Protein AF-A0AAN7SS63-F1 (afdb_monomer)

Solvent-accessible surface area (backbone atoms only — not comparable to full-atom values): 7315 Å² total; per-residue (Å²): 135,86,82,78,79,81,70,85,74,80,72,80,84,74,57,48,50,42,65,59,49,46,47,51,35,61,77,68,64,51,52,75,64,57,50,50,50,54,41,48,57,35,40,77,72,73,43,78,37,62,64,58,68,66,57,26,51,50,47,52,50,62,71,63,58,70,73,81,76,85,71,82,78,80,76,57,66,70,62,54,58,73,67,54,73,82,81,77,79,76,72,84,77,84,74,85,76,79,89,79,87,75,84,88,81,90,83,135

Structure (mmCIF, N/CA/C/O backbone):
data_AF-A0AAN7SS63-F1
#
_entry.id   AF-A0AAN7SS63-F1
#
loop_
_atom_site.group_PDB
_atom_site.id
_atom_site.type_symbol
_atom_site.label_atom_id
_atom_site.label_alt_id
_atom_site.label_comp_id
_atom_site.label_asym_id
_atom_site.label_entity_id
_atom_site.label_seq_id
_atom_site.pdbx_PDB_ins_code
_atom_site.Cartn_x
_atom_site.Cartn_y
_atom_site.Cartn_z
_atom_site.occupancy
_atom_site.B_iso_or_equiv
_atom_site.auth_seq_id
_atom_site.auth_comp_id
_atom_site.auth_asym_id
_atom_site.auth_atom_id
_atom_site.pdbx_PDB_model_num
ATOM 1 N N . MET A 1 1 ? 29.088 -20.746 -35.790 1.00 50.94 1 MET A N 1
ATOM 2 C CA . MET A 1 1 ? 28.156 -21.221 -34.744 1.00 50.94 1 MET A CA 1
ATOM 3 C C . MET A 1 1 ? 27.042 -20.190 -34.637 1.00 50.94 1 MET A C 1
ATOM 5 O O . MET A 1 1 ? 27.351 -19.033 -34.390 1.00 50.94 1 MET A O 1
ATOM 9 N N . LYS A 1 2 ? 25.792 -20.546 -34.963 1.00 48.84 2 LYS A N 1
ATOM 10 C CA . LYS A 1 2 ? 24.652 -19.618 -34.867 1.00 48.84 2 LYS A CA 1
ATOM 11 C C . LYS A 1 2 ? 24.178 -19.605 -33.415 1.00 48.84 2 LYS A C 1
ATOM 13 O O . LYS A 1 2 ? 23.765 -20.643 -32.911 1.00 48.84 2 LYS A O 1
ATOM 18 N N . LEU A 1 3 ? 24.290 -18.455 -32.758 1.00 58.59 3 LEU A N 1
ATOM 19 C CA . LEU A 1 3 ? 23.741 -18.226 -31.428 1.00 58.59 3 LEU A CA 1
ATOM 20 C C . LEU A 1 3 ? 22.231 -18.022 -31.598 1.00 58.59 3 LEU A C 1
ATOM 22 O O . LEU A 1 3 ? 21.792 -16.995 -32.113 1.00 58.59 3 LEU A O 1
ATOM 26 N N . VAL A 1 4 ? 21.451 -19.050 -31.276 1.00 57.28 4 VAL A N 1
ATOM 27 C CA . VAL A 1 4 ? 19.991 -18.962 -31.260 1.00 57.28 4 VAL A CA 1
ATOM 28 C C . VAL A 1 4 ? 19.591 -18.118 -30.053 1.00 57.28 4 VAL A C 1
ATOM 30 O O . VAL A 1 4 ? 19.876 -18.458 -28.909 1.00 57.28 4 VAL A O 1
ATOM 33 N N . HIS A 1 5 ? 19.005 -16.953 -30.312 1.00 52.97 5 HIS A N 1
ATOM 34 C CA . HIS A 1 5 ? 18.304 -16.204 -29.283 1.00 52.97 5 HIS A CA 1
ATOM 35 C C . HIS A 1 5 ? 16.976 -16.917 -29.064 1.00 52.97 5 HIS A C 1
ATOM 37 O O . HIS A 1 5 ? 16.039 -16.726 -29.842 1.00 52.97 5 HIS A O 1
ATOM 43 N N . ASP A 1 6 ? 16.919 -17.771 -28.044 1.00 54.38 6 ASP A N 1
ATOM 44 C CA . ASP A 1 6 ? 15.674 -18.403 -27.632 1.00 54.38 6 ASP A CA 1
ATOM 45 C C . ASP A 1 6 ? 14.709 -17.317 -27.152 1.00 54.38 6 ASP A C 1
ATOM 47 O O . ASP A 1 6 ? 14.832 -16.729 -26.078 1.00 54.38 6 ASP A O 1
ATOM 51 N N . THR A 1 7 ? 13.809 -16.993 -28.076 1.00 54.94 7 THR A N 1
ATOM 52 C CA . THR A 1 7 ? 12.453 -16.482 -27.917 1.00 54.94 7 THR A CA 1
ATOM 53 C C . THR A 1 7 ? 12.124 -15.925 -26.538 1.00 54.94 7 THR A C 1
ATOM 55 O O . THR A 1 7 ? 11.784 -16.649 -25.603 1.00 54.94 7 THR A O 1
ATOM 58 N N . SER A 1 8 ? 12.129 -14.594 -26.492 1.00 58.44 8 SER A N 1
ATOM 59 C CA . SER A 1 8 ? 11.350 -13.746 -25.595 1.00 58.44 8 SER A CA 1
ATOM 60 C C . SER A 1 8 ? 9.971 -14.356 -25.304 1.00 58.44 8 SER A C 1
ATOM 62 O O . SER A 1 8 ? 9.005 -14.147 -26.038 1.00 58.44 8 SER A O 1
ATOM 64 N N . SER A 1 9 ? 9.864 -15.110 -24.210 1.00 57.66 9 SER A N 1
ATOM 65 C CA . SER A 1 9 ? 8.584 -15.307 -23.545 1.00 57.66 9 SER A CA 1
ATOM 66 C C . SER A 1 9 ? 8.237 -13.953 -22.945 1.00 57.66 9 SER A C 1
ATOM 68 O O . SER A 1 9 ? 8.734 -13.601 -21.875 1.00 57.66 9 SER A O 1
ATOM 70 N N . SER A 1 10 ? 7.438 -13.166 -23.668 1.00 60.69 10 SER A N 1
ATOM 71 C CA . SER A 1 10 ? 6.823 -11.934 -23.172 1.00 60.69 10 SER A CA 1
ATOM 72 C C . SER A 1 10 ? 5.938 -12.293 -21.977 1.00 60.69 10 SER A C 1
AT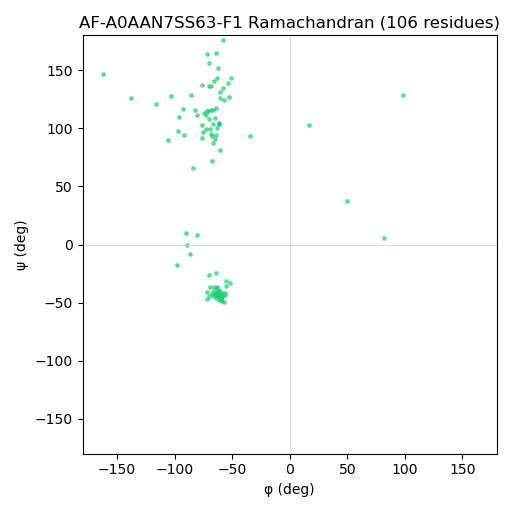OM 74 O O . SER A 1 10 ? 4.738 -12.535 -22.097 1.00 60.69 10 SER A O 1
ATOM 76 N N . ALA A 1 11 ? 6.555 -12.437 -20.805 1.00 67.00 11 ALA A N 1
ATOM 77 C CA . ALA A 1 11 ? 5.847 -12.674 -19.569 1.00 67.00 11 ALA A CA 1
ATOM 78 C C . ALA A 1 11 ? 5.011 -11.423 -19.316 1.00 67.00 11 ALA A C 1
ATOM 80 O O . ALA A 1 11 ? 5.546 -10.352 -19.029 1.00 67.00 11 ALA A O 1
ATOM 81 N N . VAL A 1 12 ? 3.694 -11.547 -19.479 1.00 78.81 12 VAL A N 1
ATOM 82 C CA . VAL A 1 12 ? 2.761 -10.458 -19.205 1.00 78.81 12 VAL A CA 1
ATOM 83 C C . VAL A 1 12 ? 2.888 -10.112 -17.729 1.00 78.81 12 VAL A C 1
ATOM 85 O O . VAL A 1 12 ? 2.422 -10.841 -16.850 1.00 78.81 12 VAL A O 1
ATOM 88 N N . ILE A 1 13 ? 3.549 -8.994 -17.459 1.00 81.19 13 ILE A N 1
ATOM 89 C CA . ILE A 1 13 ? 3.752 -8.498 -16.110 1.00 81.19 13 ILE A CA 1
ATOM 90 C C . ILE A 1 13 ? 2.391 -8.022 -15.588 1.00 81.19 13 ILE A C 1
ATOM 92 O O . ILE A 1 13 ? 1.872 -6.999 -16.029 1.00 81.19 13 ILE A O 1
ATOM 96 N N . ARG A 1 14 ? 1.797 -8.772 -14.652 1.00 88.56 14 ARG A N 1
ATOM 97 C CA . ARG A 1 14 ? 0.529 -8.407 -14.003 1.00 88.56 14 ARG A CA 1
ATOM 98 C C . ARG A 1 14 ? 0.811 -7.637 -12.710 1.00 88.56 14 ARG A C 1
ATOM 100 O O . ARG A 1 14 ? 1.388 -8.220 -11.791 1.00 88.56 14 ARG A O 1
ATOM 107 N N . PRO A 1 15 ? 0.403 -6.360 -12.602 1.00 92.88 15 PRO A N 1
ATOM 108 C CA . PRO A 1 15 ? 0.546 -5.610 -11.363 1.00 92.88 15 PRO A CA 1
ATOM 109 C C . PRO A 1 15 ? -0.264 -6.231 -10.220 1.00 92.88 15 PRO A C 1
ATOM 111 O O . PRO A 1 15 ? -1.310 -6.852 -10.427 1.00 92.88 15 PRO A O 1
ATOM 114 N N . TYR A 1 16 ? 0.205 -6.023 -8.995 1.00 94.81 16 TYR A N 1
ATOM 115 C CA . TYR A 1 16 ? -0.509 -6.414 -7.790 1.00 94.81 16 TYR A 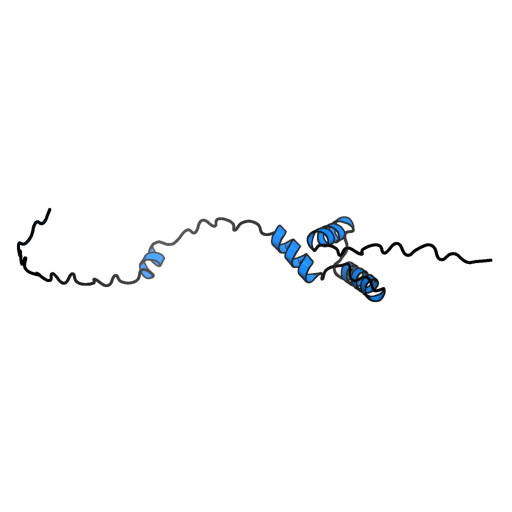CA 1
ATOM 116 C C . TYR A 1 16 ? -1.748 -5.540 -7.588 1.00 94.81 16 TYR A C 1
ATOM 118 O O . TYR A 1 16 ? -1.684 -4.313 -7.692 1.00 94.81 16 TYR A O 1
ATOM 126 N N . SER A 1 17 ? -2.867 -6.170 -7.216 1.00 95.69 17 SER A N 1
ATOM 127 C CA . SER A 1 17 ? -4.006 -5.430 -6.671 1.00 95.69 17 SER A CA 1
ATOM 128 C C . SER A 1 17 ? -3.663 -4.893 -5.272 1.00 95.69 17 SER A C 1
ATOM 130 O O . SER A 1 17 ? -2.799 -5.464 -4.592 1.00 95.69 17 SER A O 1
ATOM 132 N N . PRO A 1 18 ? -4.328 -3.824 -4.804 1.00 95.19 18 PRO A N 1
ATOM 133 C CA . PRO A 1 18 ? -4.107 -3.281 -3.463 1.00 95.19 18 PRO A CA 1
ATOM 134 C C . PRO A 1 18 ? -4.300 -4.314 -2.347 1.00 95.19 18 PRO A C 1
ATOM 136 O O . PRO A 1 18 ? -3.556 -4.305 -1.370 1.00 95.19 18 PRO A O 1
ATOM 139 N N . GLU A 1 19 ? -5.255 -5.232 -2.504 1.00 94.31 19 GLU A N 1
ATOM 140 C CA . GLU A 1 19 ? -5.552 -6.299 -1.544 1.00 94.31 19 GLU A CA 1
ATOM 141 C C . GLU A 1 19 ? -4.443 -7.352 -1.518 1.00 94.31 19 GLU A C 1
ATOM 143 O O . GLU A 1 19 ? -3.996 -7.747 -0.442 1.00 94.31 19 GLU A O 1
ATOM 148 N N . LYS A 1 20 ? -3.948 -7.769 -2.693 1.00 94.94 20 LYS A N 1
ATOM 149 C CA . LYS A 1 20 ? -2.820 -8.708 -2.780 1.00 94.94 20 LYS A CA 1
ATOM 150 C C . LYS A 1 20 ? -1.534 -8.094 -2.234 1.00 94.94 20 LYS A C 1
ATOM 152 O O . LYS A 1 20 ? -0.785 -8.765 -1.535 1.00 94.94 20 LYS A O 1
ATOM 157 N N . ALA A 1 21 ? -1.292 -6.816 -2.520 1.00 95.62 21 ALA A N 1
ATOM 158 C CA . ALA A 1 21 ? -0.153 -6.091 -1.970 1.00 95.62 21 ALA A CA 1
ATOM 159 C C . ALA A 1 21 ? -0.262 -5.917 -0.445 1.00 95.62 21 ALA A C 1
ATOM 161 O O . ALA A 1 21 ? 0.747 -6.021 0.246 1.00 95.62 21 ALA A O 1
ATOM 162 N N . LEU A 1 22 ? -1.471 -5.700 0.090 1.00 95.12 22 LEU A N 1
ATOM 163 C CA . LEU A 1 22 ? -1.705 -5.689 1.535 1.00 95.12 22 LEU A CA 1
ATOM 164 C C . LEU A 1 22 ? -1.384 -7.051 2.164 1.00 95.12 22 LEU A C 1
ATOM 166 O O . LEU A 1 22 ? -0.727 -7.081 3.200 1.00 95.12 22 LEU A O 1
ATOM 170 N N . GLY A 1 23 ? -1.816 -8.149 1.533 1.00 95.31 23 GLY A N 1
ATOM 171 C CA . GLY A 1 23 ? -1.480 -9.512 1.958 1.00 95.31 23 GLY A CA 1
ATOM 172 C C . GLY A 1 23 ? 0.029 -9.731 2.008 1.00 95.31 23 GLY A C 1
ATOM 173 O O . GLY A 1 23 ? 0.557 -10.079 3.054 1.00 95.31 23 GLY A O 1
ATOM 174 N N . LEU A 1 24 ? 0.737 -9.362 0.937 1.00 95.00 24 LEU A N 1
ATOM 175 C CA . LEU A 1 24 ? 2.196 -9.461 0.863 1.00 95.00 24 LEU A CA 1
ATOM 176 C C . LEU A 1 24 ? 2.907 -8.710 2.004 1.00 95.00 24 LEU A C 1
ATOM 178 O O . LEU A 1 24 ? 3.852 -9.229 2.590 1.00 95.00 24 LEU A O 1
ATOM 182 N N . ILE A 1 25 ? 2.452 -7.494 2.334 1.00 96.00 25 ILE A N 1
ATOM 183 C CA . ILE A 1 25 ? 2.999 -6.708 3.453 1.00 96.00 25 ILE A CA 1
ATOM 184 C C . ILE A 1 25 ? 2.792 -7.432 4.788 1.00 96.00 25 ILE A C 1
ATOM 186 O O . ILE A 1 25 ? 3.682 -7.403 5.635 1.00 96.00 25 ILE A O 1
ATOM 190 N N . VAL A 1 26 ? 1.635 -8.067 4.986 1.00 95.06 26 VAL A N 1
ATOM 191 C CA . VAL A 1 26 ? 1.313 -8.803 6.217 1.00 95.06 26 VAL A CA 1
ATOM 192 C C . VAL A 1 26 ? 2.123 -10.097 6.314 1.00 95.06 26 VAL A C 1
ATOM 194 O O . VAL A 1 26 ? 2.731 -10.342 7.355 1.00 95.06 26 VAL A O 1
ATOM 197 N N . ASP A 1 27 ? 2.180 -10.876 5.234 1.00 96.94 27 ASP A N 1
ATOM 198 C CA . ASP A 1 27 ? 2.865 -12.172 5.179 1.00 96.94 27 ASP A CA 1
ATOM 199 C C . ASP A 1 27 ? 4.371 -12.021 5.418 1.00 96.94 27 ASP A C 1
ATOM 201 O O . ASP A 1 27 ? 4.970 -12.769 6.191 1.00 96.94 27 ASP A O 1
ATOM 205 N N . LEU A 1 28 ? 4.974 -11.004 4.798 1.00 96.12 28 LEU A N 1
ATOM 206 C CA . LEU A 1 28 ? 6.401 -10.704 4.921 1.00 96.12 28 LEU A CA 1
ATOM 207 C C . LEU A 1 28 ? 6.726 -9.761 6.089 1.00 96.12 28 LEU A C 1
ATOM 209 O O . LEU A 1 28 ? 7.892 -9.438 6.298 1.00 96.12 28 LEU A O 1
ATOM 213 N N . LYS A 1 29 ? 5.713 -9.309 6.843 1.00 96.12 29 LYS A N 1
ATOM 214 C CA . LYS A 1 29 ? 5.833 -8.331 7.942 1.00 96.12 29 LYS A CA 1
ATOM 215 C C . LYS A 1 29 ? 6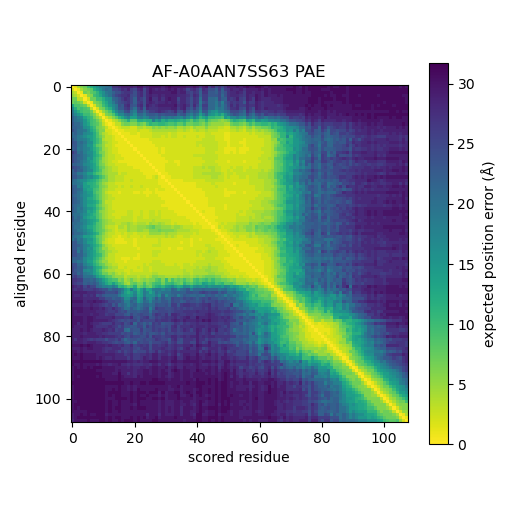.620 -7.073 7.553 1.00 96.12 29 LYS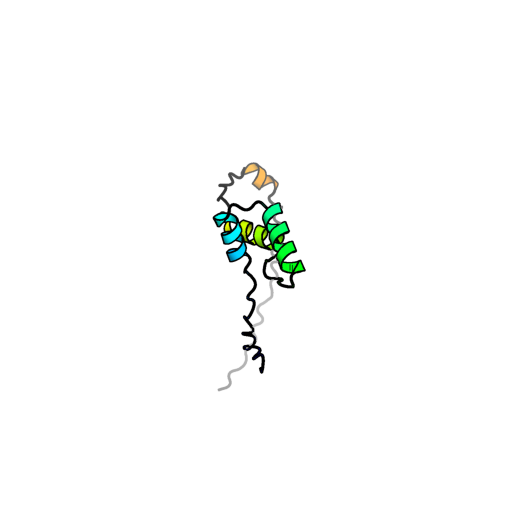 A C 1
ATOM 217 O O . LYS A 1 29 ? 7.359 -6.522 8.366 1.00 96.12 29 LYS A O 1
ATOM 222 N N . LEU A 1 30 ? 6.435 -6.611 6.318 1.00 95.00 30 LEU A N 1
ATOM 223 C CA . LEU A 1 30 ? 7.135 -5.442 5.797 1.00 95.00 30 LEU A CA 1
ATOM 224 C C . LEU A 1 30 ? 6.662 -4.174 6.505 1.00 95.00 30 LEU A C 1
ATOM 226 O O . LEU A 1 30 ? 5.462 -3.916 6.662 1.00 95.00 30 LEU A O 1
ATOM 230 N N . THR A 1 31 ? 7.612 -3.324 6.859 1.00 95.62 31 THR A N 1
ATOM 231 C CA . THR A 1 31 ? 7.339 -1.936 7.215 1.00 95.62 31 THR A CA 1
ATOM 232 C C . THR A 1 31 ? 6.954 -1.129 5.970 1.00 95.62 31 THR A C 1
ATOM 234 O O . THR A 1 31 ? 7.179 -1.517 4.817 1.00 95.62 31 THR A O 1
ATOM 237 N N . LYS A 1 32 ? 6.366 0.051 6.192 1.00 94.56 32 LYS A N 1
ATOM 238 C CA . LYS A 1 32 ? 6.012 0.987 5.114 1.00 94.56 32 LYS A CA 1
ATOM 239 C C . LYS A 1 32 ? 7.232 1.360 4.259 1.00 94.56 32 LYS A C 1
ATOM 241 O O . LYS A 1 32 ? 7.110 1.452 3.040 1.00 94.56 32 LYS A O 1
ATOM 246 N N . GLU A 1 33 ? 8.376 1.599 4.890 1.00 97.06 33 GLU A N 1
ATOM 247 C CA . GLU A 1 33 ? 9.603 2.058 4.229 1.00 97.06 33 GLU A CA 1
ATOM 248 C C . GLU A 1 33 ? 10.244 0.957 3.383 1.00 97.06 33 GLU A C 1
ATOM 250 O O . GLU A 1 33 ? 10.627 1.205 2.236 1.00 97.06 33 GLU A O 1
ATOM 255 N N . GLU A 1 34 ? 10.268 -0.277 3.889 1.00 96.75 34 GLU A N 1
ATOM 256 C CA . GLU A 1 34 ? 10.751 -1.445 3.143 1.00 96.75 34 GLU A CA 1
ATOM 257 C C . GLU A 1 34 ? 9.889 -1.703 1.905 1.00 96.75 34 GLU A C 1
ATOM 259 O O . GLU A 1 34 ? 10.414 -1.894 0.806 1.00 96.75 34 GLU A O 1
ATOM 264 N N . TYR A 1 35 ? 8.561 -1.614 2.042 1.00 96.88 35 TYR A N 1
ATOM 265 C CA . TYR A 1 35 ? 7.654 -1.742 0.903 1.00 96.88 35 TYR A CA 1
ATOM 266 C C . TYR A 1 35 ? 7.899 -0.661 -0.162 1.00 96.88 35 TYR A C 1
ATOM 268 O O . TYR A 1 35 ? 7.927 -0.951 -1.361 1.00 96.88 35 TYR A O 1
ATOM 276 N N . ILE A 1 36 ? 8.093 0.594 0.258 1.00 96.69 36 ILE A N 1
ATOM 277 C CA . ILE A 1 36 ? 8.380 1.709 -0.657 1.00 96.69 36 ILE A CA 1
ATOM 278 C C . ILE A 1 36 ? 9.719 1.493 -1.368 1.00 96.69 36 ILE A C 1
ATOM 280 O O . ILE A 1 36 ? 9.794 1.680 -2.584 1.00 96.69 36 ILE A O 1
ATOM 284 N N . THR A 1 37 ? 10.743 1.054 -0.638 1.00 97.00 37 THR A N 1
ATOM 285 C CA . THR A 1 37 ? 12.070 0.746 -1.189 1.00 97.00 37 THR A CA 1
ATOM 286 C C . THR A 1 37 ? 11.987 -0.371 -2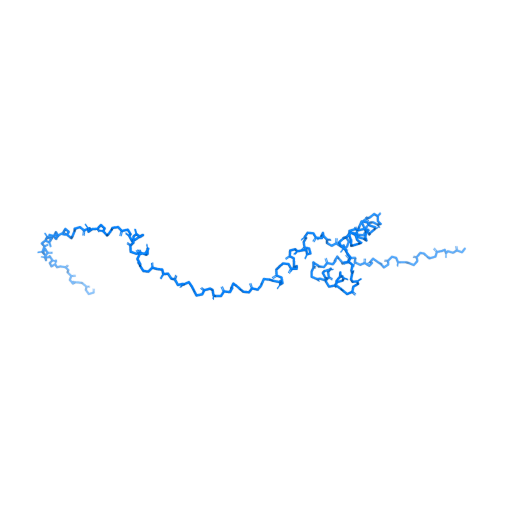.227 1.00 97.00 37 THR A C 1
ATOM 288 O O . THR A 1 37 ? 12.476 -0.212 -3.346 1.00 97.00 37 THR A O 1
ATOM 291 N N . MET A 1 38 ? 11.284 -1.464 -1.912 1.00 95.31 38 MET A N 1
ATOM 292 C CA . MET A 1 38 ? 11.044 -2.573 -2.840 1.00 95.31 38 MET A CA 1
ATOM 293 C C . MET A 1 38 ? 10.311 -2.105 -4.105 1.00 95.31 38 MET A C 1
ATOM 295 O O . MET A 1 38 ? 10.715 -2.433 -5.225 1.00 95.31 38 MET A O 1
ATOM 299 N N . LYS A 1 39 ? 9.262 -1.289 -3.946 1.00 96.12 39 LYS A N 1
ATOM 300 C CA . LYS A 1 39 ? 8.525 -0.701 -5.069 1.00 96.12 39 LYS A CA 1
ATOM 301 C C . LYS A 1 39 ? 9.423 0.168 -5.949 1.00 96.12 39 LYS A C 1
ATOM 303 O O . LYS A 1 39 ? 9.346 0.067 -7.174 1.00 96.12 39 LYS A O 1
ATOM 308 N N . LEU A 1 40 ? 10.242 1.029 -5.347 1.00 96.31 40 LEU A N 1
ATOM 309 C CA . LEU A 1 40 ? 11.152 1.905 -6.083 1.00 96.31 40 LEU A CA 1
ATOM 310 C C . LEU A 1 40 ? 12.201 1.086 -6.841 1.00 96.31 40 LEU A C 1
ATOM 312 O O . LEU A 1 40 ? 12.434 1.341 -8.020 1.00 96.31 40 LEU A O 1
ATOM 316 N N . GLY A 1 41 ? 12.756 0.049 -6.209 1.00 96.12 41 GLY A N 1
ATOM 317 C CA . GLY A 1 41 ? 13.683 -0.883 -6.850 1.00 96.12 41 GLY A CA 1
ATOM 318 C C . GLY A 1 41 ? 13.079 -1.583 -8.071 1.00 96.12 41 GLY A C 1
ATOM 319 O O . GLY A 1 41 ? 13.738 -1.684 -9.105 1.00 96.12 41 GLY A O 1
ATOM 320 N N . ALA A 1 42 ? 11.815 -2.007 -7.989 1.00 93.81 42 ALA A N 1
ATOM 321 C CA . ALA A 1 42 ? 11.100 -2.592 -9.124 1.00 93.81 42 ALA A CA 1
ATOM 322 C C . ALA A 1 42 ? 10.847 -1.559 -10.237 1.00 93.81 42 ALA A C 1
ATOM 324 O O . ALA A 1 42 ? 11.127 -1.825 -11.408 1.00 93.81 42 ALA A O 1
ATOM 325 N N . LYS A 1 43 ? 10.406 -0.348 -9.873 1.00 93.62 43 LYS A N 1
ATOM 326 C CA . LYS A 1 43 ? 10.168 0.753 -10.818 1.00 93.62 43 LYS A CA 1
ATOM 327 C C . LYS A 1 43 ? 11.440 1.146 -11.576 1.00 93.62 43 LYS A C 1
ATOM 329 O O . LYS A 1 43 ? 11.383 1.314 -12.790 1.00 93.62 43 LYS A O 1
ATOM 334 N N . ASN A 1 44 ? 12.579 1.237 -10.889 1.00 94.56 44 ASN A N 1
ATOM 335 C CA . ASN A 1 44 ? 13.870 1.582 -11.494 1.00 94.56 44 ASN A CA 1
ATOM 336 C C . ASN A 1 44 ? 14.353 0.527 -12.503 1.00 94.56 44 ASN A C 1
ATOM 338 O O . ASN A 1 44 ? 15.105 0.850 -13.414 1.00 94.56 44 ASN A O 1
ATOM 342 N N . ARG A 1 45 ? 13.895 -0.724 -12.369 1.00 93.25 45 ARG A N 1
ATOM 343 C CA . ARG A 1 45 ? 14.159 -1.823 -13.313 1.00 93.25 45 ARG A CA 1
ATOM 344 C C . ARG A 1 45 ? 13.109 -1.922 -14.430 1.00 93.25 45 ARG A C 1
ATOM 346 O O . ARG A 1 45 ? 13.081 -2.914 -15.148 1.00 93.25 45 ARG A O 1
ATOM 353 N N . GLY A 1 46 ? 12.219 -0.934 -14.554 1.00 89.75 46 GLY A N 1
ATOM 354 C CA . GLY A 1 46 ? 11.147 -0.909 -15.555 1.00 89.75 46 GLY A CA 1
ATOM 355 C C . GLY A 1 46 ? 9.899 -1.722 -15.186 1.00 89.75 46 GLY A C 1
ATOM 356 O O . GLY A 1 46 ? 8.974 -1.810 -15.988 1.00 89.75 46 GLY A O 1
ATOM 357 N N . ALA A 1 47 ? 9.824 -2.288 -13.976 1.00 89.38 47 ALA A N 1
ATOM 358 C CA . ALA A 1 47 ? 8.703 -3.112 -13.524 1.00 89.38 47 ALA A CA 1
ATOM 359 C C . ALA A 1 47 ? 7.813 -2.350 -12.525 1.00 89.38 47 ALA A C 1
ATOM 361 O O . ALA A 1 47 ? 7.995 -2.414 -11.308 1.00 89.38 47 ALA A O 1
ATOM 362 N N . ASN A 1 48 ? 6.802 -1.635 -13.025 1.00 91.94 48 ASN A N 1
ATOM 363 C CA . ASN A 1 48 ? 5.838 -0.915 -12.181 1.00 91.94 48 ASN A CA 1
ATOM 364 C C . ASN A 1 48 ? 4.695 -1.832 -11.697 1.00 91.94 48 ASN A C 1
ATOM 366 O O . ASN A 1 48 ? 3.541 -1.671 -12.088 1.00 91.94 48 ASN A O 1
ATOM 370 N N . ILE A 1 49 ? 5.033 -2.825 -10.873 1.00 94.62 49 ILE A N 1
ATOM 371 C CA . ILE A 1 49 ? 4.101 -3.894 -10.464 1.00 94.62 49 ILE A CA 1
ATOM 372 C C . ILE A 1 49 ? 3.431 -3.677 -9.112 1.00 94.62 49 ILE A C 1
ATOM 374 O O . ILE A 1 49 ? 2.430 -4.323 -8.819 1.00 94.62 49 ILE A O 1
ATOM 378 N N . TYR A 1 50 ? 3.969 -2.795 -8.277 1.00 95.81 50 TYR A N 1
ATOM 379 C CA . TYR A 1 50 ? 3.491 -2.598 -6.914 1.00 95.81 50 TYR A CA 1
ATOM 380 C C . TYR A 1 50 ? 2.639 -1.324 -6.803 1.00 95.81 50 TYR A C 1
ATOM 382 O O . TYR A 1 50 ? 3.102 -0.243 -7.197 1.00 95.81 50 TYR A O 1
ATOM 390 N N . PRO A 1 51 ? 1.413 -1.402 -6.247 1.00 95.94 51 PRO A N 1
ATOM 391 C CA . PRO A 1 51 ? 0.569 -0.229 -6.058 1.00 95.94 51 PRO A CA 1
ATOM 392 C C . PRO A 1 51 ? 1.193 0.780 -5.080 1.00 95.94 51 PRO A C 1
ATOM 394 O O . PRO A 1 51 ? 2.160 0.519 -4.368 1.00 95.94 51 PRO A O 1
ATOM 397 N N . SER A 1 52 ? 0.677 2.010 -5.064 1.00 95.12 52 SER A N 1
ATOM 398 C CA . SER A 1 52 ? 1.080 2.991 -4.048 1.00 95.12 52 SER A CA 1
ATOM 399 C C . SER A 1 52 ? 0.633 2.555 -2.657 1.00 95.12 52 SER A C 1
ATOM 401 O O . SER A 1 52 ? -0.495 2.098 -2.485 1.00 95.12 52 SER A O 1
ATOM 403 N N . TYR A 1 53 ? 1.485 2.786 -1.655 1.00 95.12 53 TYR A N 1
ATOM 404 C CA . TYR A 1 53 ? 1.156 2.507 -0.258 1.00 95.12 53 TYR A CA 1
ATOM 405 C C . TYR A 1 53 ? -0.127 3.219 0.193 1.00 95.12 53 TYR A C 1
ATOM 407 O O . TYR A 1 53 ? -0.870 2.684 1.008 1.00 95.12 53 TYR A O 1
ATOM 415 N N . HIS A 1 54 ? -0.429 4.396 -0.366 1.00 95.06 54 HIS A N 1
ATOM 416 C CA . HIS A 1 54 ? -1.668 5.107 -0.053 1.00 95.06 54 HIS A CA 1
ATOM 417 C C . HIS A 1 54 ? -2.911 4.275 -0.403 1.00 95.06 54 HIS A C 1
ATOM 419 O O . HIS A 1 54 ? -3.766 4.068 0.451 1.00 95.06 54 HIS A O 1
ATOM 425 N N . VAL A 1 55 ? -2.949 3.695 -1.606 1.00 94.25 55 VAL A N 1
ATOM 426 C CA . VAL A 1 55 ? -4.063 2.851 -2.076 1.00 94.25 55 VAL A CA 1
ATOM 427 C C . VAL A 1 55 ? -4.197 1.588 -1.215 1.00 94.25 55 VAL A C 1
ATOM 429 O O . VAL A 1 55 ? -5.298 1.151 -0.889 1.00 94.25 55 VAL A O 1
ATOM 432 N N . ILE A 1 56 ? -3.070 1.027 -0.770 1.00 94.75 56 ILE A N 1
ATOM 433 C CA . ILE A 1 56 ? -3.043 -0.129 0.137 1.00 94.75 56 ILE A CA 1
ATOM 434 C C . ILE A 1 56 ? -3.594 0.242 1.520 1.00 94.75 56 ILE A C 1
ATOM 436 O O . ILE A 1 56 ? -4.371 -0.510 2.111 1.00 94.75 56 ILE A O 1
ATOM 440 N N . ALA A 1 57 ? -3.231 1.416 2.039 1.00 92.31 57 ALA A N 1
ATOM 441 C CA . ALA A 1 57 ? -3.749 1.921 3.305 1.00 92.31 57 ALA A CA 1
ATOM 442 C C . ALA A 1 57 ? -5.265 2.161 3.239 1.00 92.31 57 ALA A C 1
ATOM 444 O O . ALA A 1 57 ? -5.983 1.860 4.197 1.00 92.31 57 ALA A O 1
ATOM 445 N N . GLU A 1 58 ? -5.777 2.633 2.102 1.00 92.12 58 GLU A N 1
ATOM 446 C CA . GLU A 1 58 ? -7.216 2.741 1.873 1.00 92.12 58 GLU A CA 1
ATOM 447 C C . GLU A 1 58 ? -7.908 1.379 1.840 1.00 92.12 58 GLU A C 1
ATOM 449 O O . GLU A 1 58 ? -8.945 1.223 2.488 1.00 92.12 58 GLU A O 1
ATOM 454 N N . ALA A 1 59 ? -7.320 0.384 1.170 1.00 89.62 59 ALA A N 1
ATOM 455 C CA . ALA A 1 59 ? -7.827 -0.987 1.163 1.00 89.62 59 ALA A CA 1
ATOM 456 C C . ALA A 1 59 ? -7.866 -1.578 2.583 1.00 89.62 59 ALA A C 1
ATOM 458 O O . ALA A 1 59 ? -8.883 -2.141 3.001 1.00 89.62 59 ALA A O 1
ATOM 459 N N . LYS A 1 60 ? -6.811 -1.355 3.379 1.00 89.88 60 LYS A N 1
ATOM 460 C CA . LYS A 1 60 ? -6.774 -1.726 4.801 1.00 89.88 60 LYS A CA 1
ATOM 461 C C . LYS A 1 60 ? -7.896 -1.044 5.577 1.00 89.88 60 LYS A C 1
ATOM 463 O O . LYS A 1 60 ? -8.614 -1.711 6.319 1.00 89.88 60 LYS A O 1
ATOM 468 N N . ARG A 1 61 ? -8.081 0.267 5.411 1.00 88.38 61 ARG A N 1
ATOM 469 C CA . ARG A 1 61 ? -9.148 1.028 6.080 1.00 88.38 61 ARG A CA 1
ATOM 470 C C . ARG A 1 61 ? -10.531 0.521 5.683 1.00 88.38 61 ARG A C 1
ATOM 472 O O . ARG A 1 61 ? -11.368 0.350 6.560 1.00 88.38 61 ARG A O 1
ATOM 479 N N . LYS A 1 62 ? -10.762 0.259 4.392 1.00 85.56 62 LYS A N 1
ATOM 480 C CA . LYS A 1 62 ? -12.022 -0.281 3.861 1.00 85.56 62 LYS A CA 1
ATOM 481 C C . LYS A 1 62 ? -12.349 -1.634 4.487 1.00 85.56 62 LYS A C 1
ATOM 483 O O . LYS A 1 62 ? -13.470 -1.807 4.951 1.00 85.56 62 LYS A O 1
ATOM 488 N N . ASN A 1 63 ? -11.369 -2.536 4.561 1.00 80.69 63 ASN A N 1
ATOM 489 C CA . ASN A 1 63 ? -11.517 -3.834 5.221 1.00 80.69 63 ASN A CA 1
ATOM 490 C C . ASN A 1 63 ? -11.826 -3.668 6.727 1.00 80.69 63 ASN A C 1
ATOM 492 O O . ASN A 1 63 ? -12.752 -4.269 7.255 1.00 80.69 63 ASN A O 1
ATOM 496 N N . ASN A 1 64 ? -11.138 -2.744 7.405 1.00 73.56 64 ASN A N 1
ATOM 497 C CA . ASN A 1 64 ? -11.318 -2.484 8.837 1.00 73.56 64 ASN A CA 1
ATOM 498 C C . ASN A 1 64 ? -12.526 -1.594 9.195 1.00 73.56 64 ASN A C 1
ATOM 500 O O . ASN A 1 64 ? -12.655 -1.205 10.362 1.00 73.56 64 ASN A O 1
ATOM 504 N N . ARG A 1 65 ? -13.425 -1.256 8.254 1.00 69.75 65 ARG A N 1
ATOM 505 C CA . ARG A 1 65 ? -14.671 -0.533 8.575 1.00 69.75 65 ARG A CA 1
ATOM 506 C C . ARG A 1 65 ? -15.573 -1.438 9.417 1.00 69.75 65 ARG A C 1
ATOM 508 O O . ARG A 1 65 ? -16.449 -2.128 8.906 1.00 69.75 65 ARG A O 1
ATOM 515 N N . LYS A 1 66 ? -15.379 -1.409 10.737 1.00 64.75 66 LYS A N 1
ATOM 516 C CA . LYS A 1 66 ? -16.366 -1.915 11.693 1.00 64.75 66 LYS A CA 1
ATOM 517 C C . LYS A 1 66 ? -17.665 -1.144 11.457 1.00 64.75 66 LYS A C 1
ATOM 519 O O . LYS A 1 66 ? -17.635 0.078 11.300 1.00 64.75 66 LYS A O 1
ATOM 524 N N . LYS A 1 67 ? -18.795 -1.857 11.409 1.00 65.81 67 LYS A N 1
ATOM 525 C CA . LYS A 1 67 ? -20.124 -1.234 11.323 1.00 65.81 67 LYS A CA 1
ATOM 526 C C . LYS A 1 67 ? -20.248 -0.173 12.427 1.00 65.81 67 LYS A C 1
ATOM 528 O O . LYS A 1 67 ? -19.707 -0.402 13.516 1.00 65.81 67 LYS A O 1
ATOM 533 N N . PRO A 1 68 ? -20.916 0.969 12.170 1.00 67.06 68 PRO A N 1
ATOM 534 C CA . PRO A 1 68 ? -21.115 1.974 13.205 1.00 67.06 68 PRO A CA 1
ATOM 535 C C . PRO A 1 68 ? -21.727 1.290 14.428 1.00 67.06 68 PRO A C 1
ATOM 537 O O . PRO A 1 68 ? -22.705 0.545 14.314 1.00 67.06 68 PRO A O 1
ATOM 540 N N . LYS A 1 69 ? -21.100 1.475 15.594 1.00 72.00 69 LYS A N 1
ATOM 541 C CA . LYS A 1 69 ? -21.661 0.977 16.849 1.00 72.00 69 LYS A CA 1
ATOM 542 C C . LYS A 1 69 ? -23.012 1.670 17.014 1.00 72.00 69 LYS A C 1
ATOM 544 O O . LYS A 1 69 ? -23.069 2.893 16.931 1.00 72.00 69 LYS A O 1
ATOM 549 N N . LYS A 1 70 ? -24.087 0.901 17.216 1.00 72.00 70 LYS A N 1
ATOM 550 C CA . LYS A 1 70 ? -25.397 1.457 17.571 1.00 72.00 70 LYS A CA 1
ATOM 551 C C . LYS A 1 70 ? -25.256 2.100 18.950 1.00 72.00 70 LYS A C 1
ATOM 553 O O . LYS A 1 70 ? -25.375 1.419 19.964 1.00 72.00 70 LYS A O 1
ATOM 558 N N . ILE A 1 71 ? -24.911 3.382 18.990 1.00 73.00 71 ILE A N 1
ATOM 559 C CA . ILE A 1 71 ? -24.955 4.162 20.221 1.00 73.00 71 ILE A CA 1
ATOM 560 C C . ILE A 1 71 ? -26.442 4.349 20.506 1.00 73.00 71 ILE A C 1
ATOM 562 O O . ILE A 1 71 ? -27.154 4.945 19.701 1.00 73.00 71 ILE A O 1
ATOM 566 N N . LYS A 1 72 ? -26.930 3.775 21.610 1.00 72.50 72 LYS A N 1
ATOM 567 C CA . LYS A 1 72 ? -28.263 4.095 22.121 1.00 72.50 72 LYS A CA 1
ATOM 568 C C . LYS A 1 72 ? -28.191 5.540 22.604 1.00 72.50 72 LYS A C 1
ATOM 570 O O . LYS A 1 72 ? -27.705 5.794 23.702 1.00 72.50 72 LYS A O 1
ATOM 575 N N . ALA A 1 73 ? -28.558 6.477 21.740 1.00 71.00 73 ALA A N 1
ATOM 576 C CA . ALA A 1 73 ? -28.690 7.866 22.127 1.00 71.00 73 ALA A CA 1
ATOM 577 C C . ALA A 1 73 ? -29.814 7.948 23.165 1.00 71.00 73 ALA A C 1
ATOM 579 O O . ALA A 1 73 ? -30.948 7.564 22.888 1.00 71.00 73 ALA A O 1
ATOM 580 N N . GLN A 1 74 ? -29.471 8.372 24.376 1.00 72.56 74 GLN A N 1
ATOM 581 C CA . GLN A 1 74 ? -30.452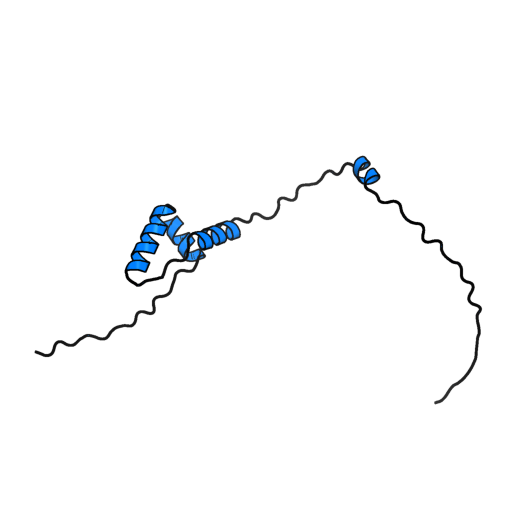 8.754 25.380 1.00 72.56 74 GLN A CA 1
ATOM 582 C C . GLN A 1 74 ? -30.661 10.245 25.187 1.00 72.56 74 GLN A C 1
ATOM 584 O O . GLN A 1 74 ? -29.838 11.056 25.608 1.00 72.56 74 GLN A O 1
ATOM 589 N N . PHE A 1 75 ? -31.679 10.597 24.411 1.00 73.62 75 PHE A N 1
ATOM 590 C CA . PHE A 1 75 ? -32.013 11.995 24.213 1.00 73.62 75 PHE A CA 1
ATOM 591 C C . PHE A 1 75 ? -32.719 12.518 25.462 1.00 73.62 75 PHE A C 1
ATOM 593 O O . PHE A 1 75 ? -33.559 11.836 26.043 1.00 73.62 75 PHE A O 1
ATOM 600 N N . ASN A 1 76 ? -32.357 13.727 25.887 1.00 81.88 76 ASN A N 1
ATOM 601 C CA . ASN A 1 76 ? -33.080 14.421 26.940 1.00 81.88 76 ASN A CA 1
ATOM 602 C C . ASN A 1 76 ? -34.322 15.074 26.317 1.00 81.88 76 ASN A C 1
ATOM 604 O O . ASN A 1 76 ?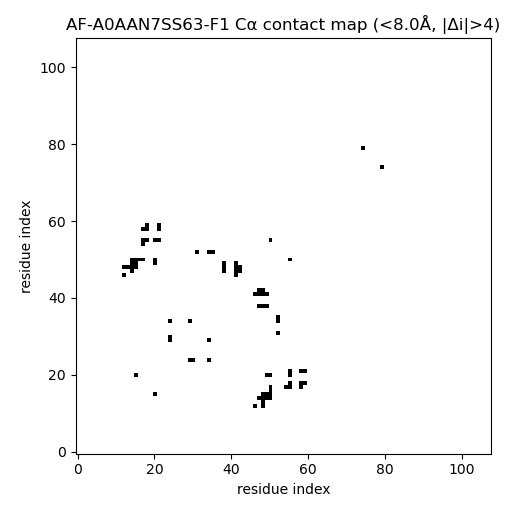 -34.188 16.017 25.535 1.00 81.88 76 ASN A O 1
ATOM 608 N N . GLU A 1 77 ? -35.505 14.570 26.670 1.00 84.06 77 GLU A N 1
ATOM 609 C CA . GLU A 1 77 ? -36.812 15.078 26.221 1.00 84.06 77 GLU A CA 1
ATOM 610 C C . GLU A 1 77 ? -36.966 16.590 26.439 1.00 84.06 77 GLU A C 1
ATOM 612 O O . GLU A 1 77 ? -37.542 17.285 25.607 1.00 84.06 77 GLU A O 1
ATOM 617 N N . VAL A 1 78 ? -36.367 17.140 27.501 1.00 81.19 78 VAL A N 1
ATOM 618 C CA . VAL A 1 78 ? -36.409 18.586 27.775 1.00 81.19 78 VAL A CA 1
ATOM 619 C C . VAL A 1 78 ? -35.696 19.373 26.675 1.00 81.19 78 VAL A C 1
ATOM 621 O O . VAL A 1 78 ? -36.225 20.352 26.157 1.00 81.19 78 VAL A O 1
ATOM 624 N N . VAL A 1 79 ? -34.506 18.921 26.275 1.00 81.75 79 VAL A N 1
ATOM 625 C CA . VAL A 1 79 ? -33.716 19.574 25.220 1.00 81.75 79 VAL A CA 1
ATOM 626 C C . VAL A 1 79 ? -34.386 19.390 23.856 1.00 81.75 79 VAL A C 1
ATOM 628 O O . VAL A 1 79 ? -34.394 20.315 23.049 1.00 81.75 79 VAL A O 1
ATOM 631 N N . LEU A 1 80 ? -34.998 18.226 23.613 1.00 80.00 80 LEU A N 1
ATOM 632 C CA . LEU A 1 80 ? -35.808 17.976 22.416 1.00 80.00 80 LEU A CA 1
ATOM 633 C C . LEU A 1 80 ? -37.008 18.927 22.326 1.00 80.00 80 LEU A C 1
ATOM 635 O O . LEU A 1 80 ? -37.294 19.436 21.244 1.00 80.00 80 LEU A O 1
ATOM 639 N N . GLY A 1 81 ? -37.666 19.206 23.453 1.00 80.94 81 GLY A N 1
ATOM 640 C CA . GLY A 1 81 ? -38.761 20.170 23.533 1.00 80.94 81 GLY A CA 1
ATOM 641 C C . GLY A 1 81 ? -38.326 21.594 23.183 1.00 80.94 81 GLY A C 1
ATOM 642 O O . GLY A 1 81 ? -39.022 22.273 22.437 1.00 80.94 81 GLY A O 1
ATOM 643 N N . MET A 1 82 ? -37.145 22.025 23.639 1.00 82.94 82 MET A N 1
ATOM 644 C CA . MET A 1 82 ? -36.605 23.361 23.329 1.00 82.94 82 MET A CA 1
ATOM 645 C C . MET A 1 82 ? -36.183 23.526 21.863 1.00 82.94 82 MET A C 1
ATOM 647 O O . MET A 1 82 ? -36.165 24.640 21.348 1.00 82.94 82 MET A O 1
ATOM 651 N N . LEU A 1 83 ? -35.825 22.426 21.196 1.00 83.75 83 LEU A N 1
ATOM 652 C CA . LEU A 1 83 ? -35.465 22.409 19.775 1.00 83.75 83 LEU A CA 1
ATOM 653 C C . LEU A 1 83 ? -36.681 22.241 18.854 1.00 83.75 83 LEU A C 1
ATOM 655 O O . LEU A 1 83 ? -36.539 22.334 17.632 1.00 83.75 83 LEU A O 1
ATOM 659 N N . LYS A 1 84 ? -37.867 21.967 19.409 1.00 82.44 84 LYS A N 1
ATOM 660 C CA . LYS A 1 84 ? -39.099 21.831 18.634 1.00 82.44 84 LYS A CA 1
ATOM 661 C C . LYS A 1 84 ? -39.445 23.199 18.040 1.00 82.44 84 LYS A C 1
ATOM 663 O O . LYS A 1 84 ? -39.713 24.150 18.767 1.00 82.44 84 LYS A O 1
ATOM 668 N N . LEU A 1 85 ? -39.421 23.296 16.712 1.00 81.25 85 LEU A N 1
ATOM 669 C CA . LEU A 1 85 ? -39.852 24.509 16.022 1.00 81.25 85 LEU A CA 1
ATOM 670 C C . LEU A 1 85 ? -41.344 24.762 16.295 1.00 81.25 85 LEU A C 1
ATOM 672 O O . LEU A 1 85 ? -42.110 23.794 16.372 1.00 81.25 85 LEU A O 1
ATOM 676 N N . PRO A 1 86 ? -41.764 26.033 16.434 1.00 80.19 86 PRO A N 1
ATOM 677 C CA . PRO A 1 86 ? -43.170 26.365 16.593 1.00 80.19 86 PRO A CA 1
ATOM 678 C C . PRO A 1 86 ? -43.952 25.890 15.368 1.00 80.19 86 PRO A C 1
ATOM 680 O O . PRO A 1 86 ? -43.557 26.128 14.225 1.00 80.19 86 PRO A O 1
ATOM 683 N N . THR A 1 87 ? -45.060 25.198 15.615 1.00 75.38 87 THR A N 1
ATOM 684 C CA . THR A 1 87 ? -46.020 24.847 14.574 1.00 75.38 87 THR A CA 1
ATOM 685 C C . THR A 1 87 ? -46.689 26.130 14.105 1.00 75.38 87 THR A C 1
ATOM 687 O O . THR A 1 87 ? -47.359 26.806 14.885 1.00 75.38 87 THR A O 1
ATOM 690 N N . PHE A 1 88 ? -46.482 26.493 12.843 1.00 69.12 88 PHE A N 1
ATOM 691 C CA . PHE A 1 88 ? -47.268 27.543 12.218 1.00 69.12 88 PHE A CA 1
ATOM 692 C C . PHE A 1 88 ? -48.646 26.943 11.928 1.00 69.12 88 PHE A C 1
ATOM 694 O O . PHE A 1 88 ? -48.741 25.997 11.148 1.00 69.12 88 PHE A O 1
ATOM 701 N N . ASN A 1 89 ? -49.691 27.430 12.601 1.00 62.09 89 ASN A N 1
ATOM 702 C CA . ASN A 1 89 ? -51.058 27.103 12.214 1.00 62.09 89 ASN A CA 1
ATOM 703 C C . ASN A 1 89 ? -51.307 27.796 10.876 1.00 62.09 89 ASN A C 1
ATOM 705 O O . ASN A 1 89 ? -51.554 29.001 10.834 1.00 62.09 89 ASN A O 1
ATOM 709 N N . SER A 1 90 ? -51.190 27.045 9.785 1.00 62.28 90 SER A N 1
ATOM 710 C CA . SER A 1 90 ? -51.835 27.410 8.532 1.00 62.28 90 SER A CA 1
ATOM 711 C C . SER A 1 90 ? -53.330 27.411 8.824 1.00 62.28 90 SER A C 1
ATOM 713 O O . SER A 1 90 ? -53.894 26.351 9.059 1.00 62.28 90 SER A O 1
ATOM 715 N N . GLY A 1 91 ? -53.917 28.600 8.966 1.00 59.78 91 GLY A N 1
ATOM 716 C CA . GLY A 1 91 ? -55.352 28.737 9.167 1.00 59.78 91 GLY A CA 1
ATOM 717 C C . GLY A 1 91 ? -56.074 28.069 8.007 1.00 59.78 91 GLY A C 1
ATOM 718 O O . GLY A 1 91 ? -55.770 28.376 6.854 1.00 59.78 91 GLY A O 1
ATOM 719 N N . ASP A 1 92 ? -56.958 27.135 8.335 1.00 59.06 92 ASP A N 1
ATOM 720 C CA . ASP A 1 92 ? -57.920 26.567 7.406 1.00 59.06 92 ASP A CA 1
ATOM 721 C C . ASP A 1 92 ? -58.814 27.721 6.926 1.00 59.06 92 ASP A C 1
ATOM 723 O O . ASP A 1 92 ? -59.608 28.284 7.680 1.00 59.06 92 ASP A O 1
ATOM 727 N N . ASP A 1 93 ? -58.559 28.165 5.698 1.00 67.38 93 ASP A N 1
ATOM 728 C CA . ASP A 1 93 ? -59.401 29.096 4.958 1.00 67.38 93 ASP A CA 1
ATOM 729 C C . ASP A 1 93 ? -60.593 28.273 4.463 1.00 67.38 93 ASP A C 1
ATOM 731 O O . ASP A 1 93 ? -60.507 27.598 3.436 1.00 67.38 93 ASP A O 1
ATOM 735 N N . ASP A 1 94 ? -61.660 28.240 5.266 1.00 61.78 94 ASP A N 1
ATOM 736 C CA . ASP A 1 94 ? -62.948 27.628 4.926 1.00 61.78 94 ASP A CA 1
ATOM 737 C C . ASP A 1 94 ? -63.610 28.440 3.793 1.00 61.78 94 ASP A C 1
ATOM 739 O O . ASP A 1 94 ? -64.565 29.197 3.992 1.00 61.78 94 ASP A O 1
ATOM 743 N N . GLY A 1 95 ? -63.052 28.313 2.589 1.00 58.69 95 GLY A N 1
ATOM 744 C CA . GLY A 1 95 ? -63.628 28.794 1.344 1.00 58.69 95 GLY A CA 1
ATOM 745 C C . GLY A 1 95 ? -64.808 27.912 0.951 1.00 58.69 95 GLY A C 1
ATOM 746 O O . GLY A 1 95 ? -64.634 26.817 0.424 1.00 58.69 95 GLY A O 1
ATOM 747 N N . ASN A 1 96 ? -66.010 28.396 1.253 1.00 58.50 96 ASN A N 1
ATOM 748 C CA . ASN A 1 96 ? -67.274 27.922 0.705 1.00 58.50 96 ASN A CA 1
ATOM 749 C C . ASN A 1 96 ? -67.296 28.187 -0.808 1.00 58.50 96 ASN A C 1
ATOM 751 O O . ASN A 1 96 ? -67.652 29.291 -1.216 1.00 58.50 96 ASN A O 1
ATOM 755 N N . ASP A 1 97 ? -66.911 27.196 -1.611 1.00 61.16 97 ASP A N 1
ATOM 756 C CA . ASP A 1 97 ? -67.172 27.196 -3.049 1.00 61.16 97 ASP A CA 1
ATOM 757 C C . ASP A 1 97 ? -68.449 26.393 -3.310 1.00 61.16 97 ASP A C 1
ATOM 759 O O . ASP A 1 97 ? -68.515 25.179 -3.101 1.00 61.16 97 ASP A O 1
ATOM 763 N N . ASP A 1 98 ? -69.474 27.153 -3.687 1.00 61.41 98 ASP A N 1
ATOM 764 C CA . ASP A 1 98 ? -70.840 26.745 -3.968 1.00 61.41 98 ASP A CA 1
ATOM 765 C C . ASP A 1 98 ? -70.919 25.610 -5.007 1.00 61.41 98 ASP A C 1
ATOM 767 O O . ASP A 1 98 ? -70.216 25.595 -6.019 1.00 61.41 98 ASP A O 1
ATOM 771 N N . GLU A 1 99 ? -71.819 24.658 -4.749 1.00 59.06 99 GLU A N 1
ATOM 772 C CA . GLU A 1 99 ? -72.201 23.612 -5.694 1.00 59.06 99 GLU A CA 1
ATOM 773 C C . GLU A 1 99 ? -72.937 24.233 -6.894 1.00 59.06 99 GLU A C 1
ATOM 775 O O . GLU A 1 99 ? -74.120 24.556 -6.801 1.00 59.06 99 GLU A O 1
ATOM 780 N N . GLU A 1 100 ? -72.262 24.359 -8.039 1.00 61.81 100 GLU A N 1
ATOM 781 C CA . GLU A 1 100 ? -72.935 24.458 -9.338 1.00 61.81 100 GLU A CA 1
ATOM 782 C C . GLU A 1 100 ? -72.961 23.067 -9.979 1.00 61.81 100 GLU A C 1
ATOM 784 O O . GLU A 1 100 ? -71.986 22.566 -10.544 1.00 61.81 100 GLU A O 1
ATOM 789 N N . SER A 1 101 ? -74.105 22.413 -9.799 1.00 60.12 101 SER A N 1
ATOM 790 C CA . SER A 1 101 ? -74.556 21.285 -10.597 1.00 60.12 101 SER A CA 1
ATOM 791 C C . SER A 1 101 ? -74.976 21.789 -11.976 1.00 60.12 101 SER A C 1
ATOM 793 O O . SER A 1 101 ? -76.021 22.427 -12.079 1.00 60.12 101 SER A O 1
ATOM 795 N N . ASP A 1 102 ? -74.214 21.443 -13.009 1.00 65.44 102 ASP A N 1
ATOM 796 C CA . ASP A 1 102 ? -74.709 21.451 -14.381 1.00 65.44 102 ASP A CA 1
ATOM 797 C C . ASP A 1 102 ? -74.691 20.018 -14.921 1.00 65.44 102 ASP A C 1
ATOM 799 O O . ASP A 1 102 ? -73.669 19.323 -14.916 1.00 65.44 102 ASP A O 1
ATOM 803 N N . ASP A 1 103 ? -75.891 19.590 -15.304 1.00 69.75 103 ASP A N 1
ATOM 804 C CA . ASP A 1 103 ? -76.215 18.408 -16.089 1.00 69.75 103 ASP A CA 1
ATOM 805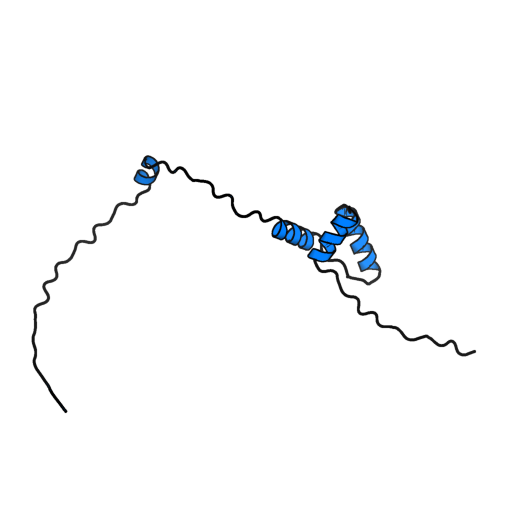 C C . ASP A 1 103 ? -75.505 18.411 -17.468 1.00 69.75 103 ASP A C 1
ATOM 807 O O . ASP A 1 103 ? -74.864 19.383 -17.857 1.00 69.75 103 ASP A O 1
ATOM 811 N N . ASP A 1 104 ? -75.695 17.313 -18.213 1.00 58.62 104 ASP A N 1
ATOM 812 C CA . ASP A 1 104 ? -75.319 17.050 -19.620 1.00 58.62 104 ASP A CA 1
ATOM 813 C C . ASP A 1 104 ? -73.996 16.254 -19.791 1.00 58.62 104 ASP A C 1
ATOM 815 O O . ASP A 1 104 ? -72.946 16.589 -19.261 1.00 58.62 104 ASP A O 1
ATOM 819 N N . ASP A 1 1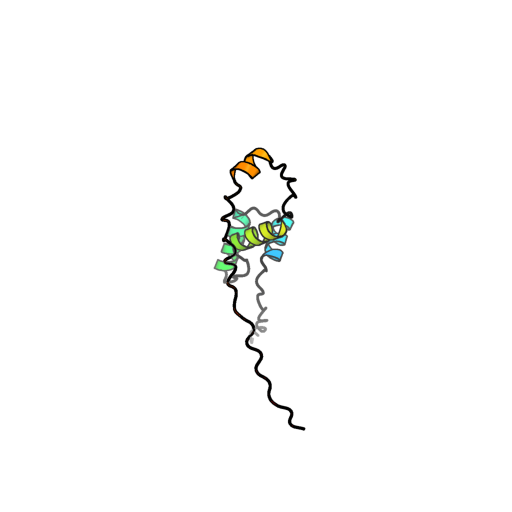05 ? -73.898 15.153 -20.538 1.00 60.19 105 ASP A N 1
ATOM 820 C CA . ASP A 1 105 ? -74.810 14.533 -21.490 1.00 60.19 105 ASP A CA 1
ATOM 821 C C . ASP A 1 105 ? -74.363 13.074 -21.712 1.00 60.19 105 ASP A C 1
ATOM 823 O O . ASP A 1 105 ? -73.169 12.749 -21.686 1.00 60.19 105 ASP A O 1
ATOM 827 N N . ALA A 1 106 ? -75.323 12.184 -21.944 1.00 68.25 106 ALA A N 1
ATOM 828 C CA . ALA A 1 106 ? -75.074 10.800 -22.323 1.00 68.25 106 ALA A CA 1
ATOM 829 C C . ALA A 1 106 ? -74.904 10.704 -23.843 1.00 68.25 106 ALA A C 1
ATOM 831 O O . ALA A 1 106 ? -75.791 11.114 -24.586 1.00 68.25 106 ALA A O 1
ATOM 832 N N . VAL A 1 107 ? -73.831 10.070 -24.317 1.00 61.62 107 VAL A N 1
ATOM 833 C CA . VAL A 1 107 ? -73.799 9.499 -25.671 1.00 61.62 107 VAL A CA 1
ATOM 834 C C . VAL A 1 107 ? -73.139 8.125 -25.658 1.00 61.62 107 VAL A C 1
ATOM 836 O O . VAL A 1 107 ? -72.044 7.934 -25.130 1.00 61.62 107 VAL A O 1
ATOM 839 N N . GLU A 1 108 ? -73.913 7.197 -26.209 1.00 55.59 108 GLU A N 1
ATOM 840 C CA . GLU A 1 108 ? -73.694 5.769 -26.441 1.00 55.59 108 GLU A CA 1
ATOM 841 C C . GLU A 1 108 ? -72.622 5.498 -27.512 1.00 55.59 108 GLU A C 1
ATOM 843 O O . GLU A 1 108 ? -72.530 6.287 -28.484 1.00 55.59 108 GLU A O 1
#

Radius of gyration: 36.04 Å; Cα contacts (8 Å, |Δi|>4): 43; chains: 1; bounding box: 104×50×63 Å

Nearest PDB structures (foldseek):
  6pqy-assembly1_D  TM=8.987E-01  e=2.534E-02  Helicoverpa zea
  2rn7-assembly1_A  TM=3.159E-01  e=2.567E+00  Shigella flexneri

Organism: NCBI:txid1421715

Mean predicted aligned error: 17.61 Å

pLDDT: mean 79.66, std 15.17, range [48.84, 97.06]

Foldseek 3Di:
DDDDPPDDPVPPQAADDLVRLLVVCVVVVDDPVRLVVVCVVCVVVVHNRYDDVVNNVVVVVVVPPDDPDPDPDPDDVVVVVVPDDDDDPPDDPPDPDDDDDDDDDDDD

Sequence (108 aa):
MKLVHDTSSSAVIRPYSPEKALGLIVDLKLTKEEYITMKLGAKNRGANIYPSYHVIAEAKRKNNRKKPKKIKAQFNEVVLGMLKLPTFNSGDDDGNDDEESDDDDAVE

Secondary structure (DSSP, 8-state):
-------------PPPPHHHHHHHHHHTT--HHHHHHHHHHHHHTT---SPPHHHHHHHHHHHT-PPPP-------HHHHHHT-------------------------